Protein AF-A0A6V7LB42-F1 (afdb_monomer_lite)

Foldseek 3Di:
DVVQQVVDPPDDDDDCVPAPWDFDADVPPRDTPDTKDKDWDWDQQDQDVVDPVRVPPHRHTHTDDMDMD

Structure (mmCIF, N/CA/C/O backbone):
data_AF-A0A6V7LB42-F1
#
_entry.id   AF-A0A6V7LB42-F1
#
loop_
_atom_site.group_PDB
_atom_site.id
_atom_site.type_symbol
_atom_site.label_atom_id
_atom_site.label_alt_id
_atom_site.label_comp_id
_atom_site.label_asym_id
_atom_site.label_entity_id
_atom_site.label_seq_id
_atom_site.pdbx_PDB_ins_code
_atom_site.Cartn_x
_atom_site.Cartn_y
_atom_site.Cartn_z
_atom_site.occupancy
_atom_site.B_iso_or_equiv
_atom_site.auth_seq_id
_atom_site.auth_comp_id
_atom_site.auth_asym_id
_atom_site.auth_atom_id
_atom_site.pdbx_PDB_model_num
ATOM 1 N N . ASP A 1 1 ? 4.381 -7.952 7.022 1.00 85.25 1 ASP A N 1
ATOM 2 C CA . ASP A 1 1 ? 3.777 -8.544 8.221 1.00 85.25 1 ASP A CA 1
ATOM 3 C C . ASP A 1 1 ? 2.412 -9.117 7.842 1.00 85.25 1 ASP A C 1
ATOM 5 O O . ASP A 1 1 ? 1.600 -8.345 7.334 1.00 85.25 1 ASP A O 1
ATOM 9 N N . PRO A 1 2 ? 2.186 -10.439 7.961 1.00 86.31 2 PRO A N 1
ATOM 10 C CA . PRO A 1 2 ? 0.889 -11.060 7.683 1.00 86.31 2 PRO A CA 1
ATOM 11 C C . PRO A 1 2 ? -0.262 -10.489 8.522 1.00 86.31 2 PRO A C 1
ATOM 13 O O . PRO A 1 2 ? -1.379 -10.399 8.012 1.00 86.31 2 PRO A O 1
ATOM 16 N N . GLU A 1 3 ? 0.006 -10.031 9.750 1.00 89.69 3 GLU A N 1
ATOM 17 C CA . GLU A 1 3 ? -1.029 -9.544 10.675 1.00 89.69 3 GLU A CA 1
ATOM 18 C C . GLU A 1 3 ? -1.784 -8.326 10.117 1.00 89.69 3 GLU A C 1
ATOM 20 O O . GLU A 1 3 ? -3.003 -8.230 10.245 1.00 89.69 3 GLU A O 1
ATOM 25 N N . LEU A 1 4 ? -1.082 -7.436 9.405 1.00 90.56 4 LEU A N 1
ATOM 26 C CA . LEU A 1 4 ? -1.679 -6.253 8.772 1.00 90.56 4 LEU A CA 1
ATOM 27 C C . LEU A 1 4 ? -2.689 -6.611 7.674 1.00 90.56 4 LEU A C 1
ATOM 29 O O . LEU A 1 4 ? -3.658 -5.884 7.465 1.00 90.56 4 LEU A O 1
ATOM 33 N N . ARG A 1 5 ? -2.452 -7.714 6.956 1.00 91.25 5 ARG A N 1
ATOM 34 C CA . ARG A 1 5 ? -3.349 -8.201 5.902 1.00 91.25 5 ARG A CA 1
ATOM 35 C C . ARG A 1 5 ? -4.532 -8.937 6.513 1.00 91.25 5 ARG A C 1
ATOM 37 O O . ARG A 1 5 ? -5.671 -8.682 6.141 1.00 91.25 5 ARG A O 1
ATOM 44 N N . ASP A 1 6 ? -4.253 -9.847 7.439 1.00 91.25 6 ASP A N 1
ATOM 45 C CA . ASP A 1 6 ? -5.254 -10.759 7.993 1.00 91.25 6 ASP A CA 1
ATOM 46 C C . ASP A 1 6 ? -6.290 -10.028 8.864 1.00 91.25 6 ASP A C 1
ATOM 48 O O . ASP A 1 6 ? -7.410 -10.509 9.031 1.00 91.25 6 ASP A O 1
ATOM 52 N N . ALA A 1 7 ? -5.960 -8.822 9.341 1.00 90.62 7 ALA A N 1
ATOM 53 C CA . ALA A 1 7 ? -6.890 -7.924 10.018 1.00 90.62 7 ALA A CA 1
ATOM 54 C C . ALA A 1 7 ? -7.995 -7.344 9.106 1.00 90.62 7 ALA A C 1
ATOM 56 O O . ALA A 1 7 ? -8.988 -6.823 9.620 1.00 90.62 7 ALA A O 1
ATOM 57 N N . VAL A 1 8 ? -7.855 -7.411 7.773 1.00 90.31 8 VAL A N 1
ATOM 58 C CA . VAL A 1 8 ? -8.786 -6.790 6.813 1.00 90.31 8 VAL A CA 1
ATOM 59 C C . VAL A 1 8 ? -9.307 -7.818 5.807 1.00 90.31 8 VAL A C 1
ATOM 61 O O . VAL A 1 8 ? -8.581 -8.324 4.953 1.00 90.31 8 VAL A O 1
ATOM 64 N N . ILE A 1 9 ? -10.615 -8.081 5.844 1.00 91.12 9 ILE A N 1
ATOM 65 C CA . ILE A 1 9 ? -11.278 -8.930 4.845 1.00 91.12 9 ILE A CA 1
ATOM 66 C C . ILE A 1 9 ? -11.303 -8.201 3.495 1.00 91.12 9 ILE A C 1
ATOM 68 O O . ILE A 1 9 ? -11.745 -7.057 3.408 1.00 91.12 9 ILE A O 1
ATOM 72 N N . GLY A 1 10 ? -10.875 -8.889 2.435 1.00 91.00 10 GLY A N 1
ATOM 73 C CA . GLY A 1 10 ? -10.891 -8.374 1.060 1.00 91.00 10 GLY A CA 1
ATOM 74 C C . GLY A 1 10 ? -9.523 -7.969 0.508 1.00 91.00 10 GLY A C 1
ATOM 75 O O . GLY A 1 10 ? -9.436 -7.636 -0.671 1.00 91.00 10 GLY A O 1
ATOM 76 N N . ILE A 1 11 ? -8.455 -8.044 1.310 1.00 92.00 11 ILE A N 1
ATOM 77 C CA . ILE A 1 11 ? -7.082 -7.872 0.823 1.00 92.00 11 ILE A CA 1
ATOM 78 C C . ILE A 1 11 ? -6.518 -9.228 0.389 1.00 92.00 11 ILE A C 1
ATOM 80 O O . ILE A 1 11 ? -6.274 -10.117 1.206 1.00 92.00 11 ILE A O 1
ATOM 84 N N . SER A 1 12 ? -6.302 -9.383 -0.915 1.00 92.69 12 SER A N 1
ATOM 85 C CA . SER A 1 12 ? -5.627 -10.552 -1.481 1.00 92.69 12 SER A CA 1
ATOM 86 C C . SER A 1 12 ? -4.163 -10.634 -1.025 1.00 92.69 12 SER A C 1
ATOM 88 O O . SER A 1 12 ? -3.561 -9.621 -0.658 1.00 92.69 12 SER A O 1
ATOM 90 N N . PRO A 1 13 ? -3.540 -11.824 -1.068 1.00 91.75 13 PRO A N 1
ATOM 91 C CA . PRO A 1 13 ? -2.092 -11.938 -0.938 1.00 91.75 13 PRO A CA 1
ATOM 92 C C . PRO A 1 13 ? -1.363 -11.017 -1.934 1.00 91.75 13 PRO A C 1
ATOM 94 O O . PRO A 1 13 ? -1.840 -10.852 -3.057 1.00 91.75 13 PRO A O 1
ATOM 97 N N . PRO A 1 14 ? -0.218 -10.426 -1.549 1.00 89.38 14 PRO A N 1
ATOM 98 C CA . PRO A 1 14 ? 0.514 -9.522 -2.424 1.00 89.38 14 PRO A CA 1
ATOM 99 C C . PRO A 1 14 ? 1.052 -10.268 -3.649 1.00 89.38 14 PRO A C 1
ATOM 101 O O . PRO A 1 14 ? 1.841 -11.203 -3.533 1.00 89.38 14 PRO A O 1
ATOM 104 N N . GLU A 1 15 ? 0.634 -9.819 -4.826 1.00 93.81 15 GLU A N 1
ATOM 105 C CA . GLU A 1 15 ? 1.166 -10.232 -6.124 1.00 93.81 15 GLU A CA 1
ATOM 106 C C . GLU A 1 15 ? 2.179 -9.187 -6.618 1.00 93.81 15 GLU A C 1
ATOM 108 O O . GLU A 1 15 ? 1.814 -8.049 -6.917 1.00 93.81 15 GLU A O 1
ATOM 113 N N . GLU A 1 16 ? 3.457 -9.558 -6.708 1.00 91.62 16 GLU A N 1
ATOM 114 C CA . GLU A 1 16 ? 4.547 -8.629 -7.047 1.00 91.62 16 GLU A CA 1
ATOM 115 C C . GLU A 1 16 ? 4.292 -7.888 -8.369 1.00 91.62 16 GLU A C 1
ATOM 117 O O . GLU A 1 16 ? 4.380 -6.664 -8.433 1.00 91.62 16 GLU A O 1
ATOM 122 N N . GLU A 1 17 ? 3.844 -8.607 -9.396 1.00 91.75 17 GLU A N 1
ATOM 123 C CA . GLU A 1 17 ? 3.553 -8.039 -10.715 1.00 91.75 17 GLU A CA 1
ATOM 124 C C . GLU A 1 17 ? 2.477 -6.934 -10.672 1.00 91.75 17 GLU A C 1
ATOM 126 O O . GLU A 1 17 ? 2.547 -5.946 -11.416 1.00 91.75 17 GLU A O 1
ATOM 131 N N . LYS A 1 18 ? 1.512 -7.054 -9.752 1.00 91.38 18 LYS A N 1
ATOM 132 C CA . LYS A 1 18 ? 0.373 -6.134 -9.623 1.00 91.38 18 LYS A CA 1
ATOM 133 C C . LYS A 1 18 ? 0.617 -4.984 -8.654 1.00 91.38 18 LYS A C 1
ATOM 135 O O . LYS A 1 18 ? 0.005 -3.936 -8.828 1.00 91.38 18 LYS A O 1
ATOM 140 N N . HIS A 1 19 ? 1.472 -5.162 -7.646 1.00 93.44 19 HIS A N 1
ATOM 141 C CA . HIS A 1 19 ? 1.575 -4.222 -6.521 1.00 93.44 19 HIS A CA 1
ATOM 142 C C . HIS A 1 19 ? 2.980 -3.654 -6.288 1.00 93.44 19 HIS A C 1
ATOM 144 O O . HIS A 1 19 ? 3.111 -2.695 -5.531 1.00 93.44 19 HIS A O 1
ATOM 150 N N . ALA A 1 20 ? 4.024 -4.182 -6.936 1.00 93.81 20 ALA A N 1
ATOM 151 C CA . ALA A 1 20 ? 5.380 -3.675 -6.747 1.00 93.81 20 ALA A CA 1
ATOM 152 C C . ALA A 1 20 ? 5.556 -2.272 -7.339 1.00 93.81 20 ALA A C 1
ATOM 154 O O . ALA A 1 20 ? 5.121 -1.997 -8.461 1.00 93.81 20 ALA A O 1
ATOM 155 N N . LEU A 1 21 ? 6.246 -1.414 -6.591 1.00 94.06 21 LEU A N 1
ATOM 156 C CA . LEU A 1 21 ? 6.839 -0.189 -7.106 1.00 94.06 21 LEU A CA 1
ATOM 157 C C . LEU A 1 21 ? 8.219 -0.531 -7.665 1.00 94.06 21 LEU A C 1
ATOM 159 O O . LEU A 1 21 ? 9.036 -1.121 -6.957 1.00 94.06 21 LEU A O 1
ATOM 163 N N . TYR A 1 22 ? 8.489 -0.148 -8.910 1.00 94.12 22 TYR A N 1
ATOM 164 C CA . TYR A 1 22 ? 9.794 -0.375 -9.529 1.00 94.12 22 TYR A CA 1
ATOM 165 C C . TYR A 1 22 ? 10.201 0.783 -10.439 1.00 94.12 22 TYR A C 1
ATOM 167 O O . TYR A 1 22 ? 9.366 1.523 -10.966 1.00 94.12 22 TYR A O 1
ATOM 175 N N 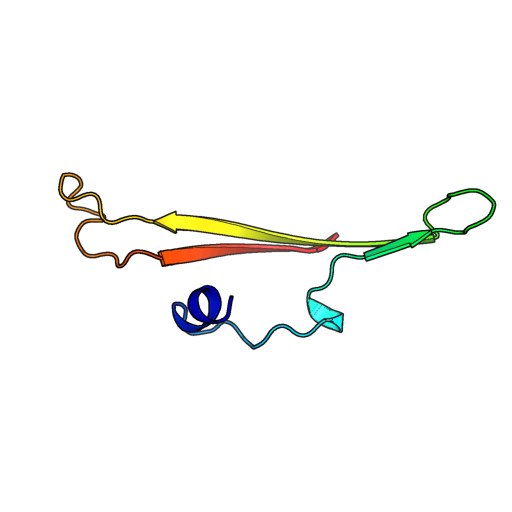. ILE A 1 23 ? 11.513 0.923 -10.611 1.00 93.50 23 ILE A N 1
ATOM 176 C CA . ILE A 1 23 ? 12.143 1.875 -11.519 1.00 93.50 23 ILE A CA 1
ATOM 177 C C . ILE A 1 23 ? 13.278 1.133 -12.225 1.00 93.50 23 ILE A C 1
ATOM 179 O O . ILE A 1 23 ? 14.261 0.746 -11.595 1.00 93.50 23 ILE A O 1
ATOM 183 N N . ASP A 1 24 ? 13.144 0.956 -13.532 1.00 93.88 24 ASP A N 1
ATOM 184 C CA . ASP A 1 24 ? 14.171 0.372 -14.382 1.00 93.88 24 ASP A CA 1
ATOM 185 C C . ASP A 1 24 ? 15.143 1.478 -14.796 1.00 93.88 24 ASP A C 1
ATOM 187 O O . ASP A 1 24 ? 14.770 2.415 -15.510 1.00 93.88 24 ASP A O 1
ATOM 191 N N . VAL A 1 25 ? 16.394 1.380 -14.345 1.00 94.38 25 VAL A N 1
ATOM 192 C CA . VAL A 1 25 ? 17.434 2.389 -14.584 1.00 94.38 25 VAL A CA 1
ATOM 193 C C . VAL A 1 25 ? 18.466 1.861 -15.572 1.00 94.38 25 VAL A C 1
ATOM 195 O O . VAL A 1 25 ? 19.024 0.778 -15.390 1.00 94.38 25 VAL A O 1
ATOM 198 N N . GLN A 1 26 ? 18.764 2.646 -16.609 1.00 95.25 26 GLN A N 1
ATOM 199 C CA . GLN A 1 26 ? 19.832 2.333 -17.548 1.00 95.25 26 GLN A CA 1
ATOM 200 C C . GLN A 1 26 ? 21.196 2.557 -16.864 1.00 95.25 26 GLN A C 1
ATOM 202 O O . GLN A 1 26 ? 21.493 3.688 -16.473 1.00 95.25 26 GLN A O 1
ATOM 207 N N . PRO A 1 27 ? 22.054 1.526 -16.715 1.00 92.06 27 PRO A N 1
ATOM 208 C CA . PRO A 1 27 ? 23.209 1.599 -15.811 1.00 92.06 27 PRO A CA 1
ATOM 209 C C . PRO A 1 27 ? 24.269 2.645 -16.176 1.00 92.06 27 PRO A C 1
ATOM 211 O O . PRO A 1 27 ? 24.978 3.126 -15.300 1.00 92.06 27 PRO A O 1
ATOM 214 N N . MET A 1 28 ? 24.405 2.981 -17.462 1.00 94.25 28 MET A N 1
ATOM 215 C CA . MET A 1 28 ? 25.486 3.851 -17.940 1.00 94.25 28 MET A CA 1
ATOM 216 C C . MET A 1 28 ? 25.171 5.340 -17.782 1.00 94.25 28 MET A C 1
ATOM 218 O O . MET A 1 28 ? 26.039 6.116 -17.401 1.00 94.25 28 MET A O 1
ATOM 222 N N . MET A 1 29 ? 23.947 5.746 -18.114 1.00 90.38 29 MET A N 1
ATOM 223 C CA . MET A 1 29 ? 23.502 7.143 -18.111 1.00 90.38 29 MET A CA 1
ATOM 224 C C . MET A 1 29 ? 22.684 7.472 -16.857 1.00 90.38 29 MET A C 1
ATOM 226 O O . MET A 1 29 ? 22.454 8.645 -16.580 1.00 90.38 29 MET A O 1
ATOM 230 N N . GLY A 1 30 ? 22.228 6.456 -16.111 1.00 89.75 30 GLY A N 1
ATOM 231 C CA . GLY A 1 30 ? 21.397 6.618 -14.915 1.00 89.75 30 GLY A CA 1
ATOM 232 C C . GLY A 1 30 ? 19.961 7.055 -15.213 1.00 89.75 30 GLY A C 1
ATOM 233 O O . GLY A 1 30 ? 19.242 7.473 -14.309 1.00 89.75 30 GLY A O 1
ATOM 234 N N . THR A 1 31 ? 19.531 6.992 -16.473 1.00 91.50 31 THR A N 1
ATOM 235 C CA . THR A 1 31 ? 18.196 7.419 -16.894 1.00 91.50 31 THR A CA 1
ATOM 236 C C . THR A 1 31 ? 17.153 6.340 -16.604 1.00 91.50 31 THR A C 1
ATOM 238 O O . THR A 1 31 ? 17.400 5.150 -16.806 1.00 91.50 31 THR A O 1
ATOM 241 N N . ALA A 1 32 ? 15.970 6.749 -16.139 1.00 89.06 32 ALA A N 1
ATOM 242 C CA . ALA A 1 32 ? 14.842 5.841 -15.950 1.00 89.06 32 ALA A CA 1
ATOM 243 C C . ALA A 1 32 ? 14.229 5.471 -17.311 1.00 89.06 32 ALA A C 1
ATOM 245 O O . ALA A 1 32 ? 13.860 6.349 -18.091 1.00 89.06 32 ALA A O 1
ATOM 246 N N . VAL A 1 33 ? 14.131 4.171 -17.590 1.00 90.50 33 VAL A N 1
ATOM 247 C CA . VAL A 1 33 ? 13.586 3.618 -18.843 1.00 90.50 33 VAL A CA 1
ATOM 248 C C . VAL A 1 33 ? 12.125 3.206 -18.667 1.00 90.50 33 VAL A C 1
ATOM 250 O O . VAL A 1 33 ? 11.322 3.340 -19.588 1.00 90.50 33 VAL A O 1
ATOM 253 N N . ARG A 1 34 ? 11.767 2.738 -17.468 1.00 90.56 34 ARG A N 1
ATOM 254 C CA . ARG A 1 34 ? 10.398 2.411 -17.066 1.00 90.56 34 ARG A CA 1
ATOM 255 C C . ARG A 1 34 ? 10.256 2.681 -15.577 1.00 90.56 34 ARG A C 1
ATOM 257 O O . ARG A 1 34 ? 11.165 2.391 -14.810 1.00 90.56 34 ARG A O 1
ATOM 264 N N . ALA A 1 35 ? 9.118 3.208 -15.162 1.00 91.50 35 ALA A N 1
ATOM 265 C CA . ALA A 1 35 ? 8.772 3.318 -13.757 1.00 91.50 35 ALA A CA 1
ATOM 266 C C . ALA A 1 35 ? 7.304 2.948 -13.591 1.00 91.50 35 ALA A C 1
ATOM 268 O O . ALA A 1 35 ? 6.502 3.188 -14.496 1.00 91.50 35 ALA A O 1
ATOM 269 N N . ARG A 1 36 ? 6.975 2.341 -12.456 1.00 93.75 36 ARG A N 1
ATOM 270 C CA . ARG A 1 36 ? 5.593 2.178 -12.019 1.00 93.75 36 ARG A CA 1
ATOM 271 C C . ARG A 1 36 ? 5.531 2.475 -10.537 1.00 93.75 36 ARG A C 1
ATOM 273 O O . ARG A 1 36 ? 6.164 1.779 -9.738 1.00 93.75 36 ARG A O 1
ATOM 280 N N . ALA A 1 37 ? 4.803 3.520 -10.181 1.00 92.44 37 ALA A N 1
ATOM 281 C CA . ALA A 1 37 ? 4.589 3.914 -8.803 1.00 92.44 37 ALA A CA 1
ATOM 282 C C . ALA A 1 37 ? 3.237 3.372 -8.351 1.00 92.44 37 ALA A C 1
ATOM 284 O O . ALA A 1 37 ? 2.207 3.721 -8.911 1.00 92.44 37 ALA A O 1
ATOM 285 N N . ARG A 1 38 ? 3.233 2.513 -7.332 1.00 94.38 38 ARG A N 1
ATOM 286 C CA . ARG A 1 38 ? 2.013 1.973 -6.719 1.00 94.38 38 ARG A CA 1
ATOM 287 C C . ARG A 1 38 ? 2.050 2.283 -5.242 1.00 94.38 38 ARG A C 1
ATOM 289 O O . ARG A 1 38 ? 2.980 1.871 -4.550 1.00 94.38 38 ARG A O 1
ATOM 296 N N . VAL A 1 39 ? 1.070 3.045 -4.774 1.00 94.81 39 VAL A N 1
ATOM 297 C CA . VAL A 1 39 ? 1.046 3.552 -3.401 1.00 94.81 39 VAL A CA 1
ATOM 298 C C . VAL A 1 39 ? -0.326 3.315 -2.796 1.00 94.81 39 VAL A C 1
ATOM 300 O O . VAL A 1 39 ? -1.350 3.503 -3.451 1.00 94.81 39 VAL A O 1
ATOM 303 N N . GLN A 1 40 ? -0.337 2.914 -1.527 1.00 95.88 40 GLN A N 1
ATOM 304 C CA . GLN A 1 40 ? -1.543 2.717 -0.735 1.00 95.88 40 GLN A CA 1
ATOM 305 C C . GLN A 1 40 ? -1.541 3.663 0.467 1.00 95.88 40 GLN A C 1
ATOM 307 O O . GLN A 1 40 ? -0.546 3.779 1.182 1.00 95.88 40 GLN A O 1
ATOM 312 N N . ILE A 1 41 ? -2.673 4.323 0.694 1.00 95.56 41 ILE A N 1
ATOM 313 C CA . ILE A 1 41 ? -2.923 5.174 1.854 1.00 95.56 41 ILE A CA 1
ATOM 314 C C . ILE A 1 41 ? -3.694 4.354 2.887 1.00 95.56 41 ILE A C 1
ATOM 316 O O . ILE A 1 41 ? -4.781 3.841 2.606 1.00 95.56 41 ILE A O 1
ATOM 320 N N . ASN A 1 42 ? -3.139 4.281 4.096 1.00 94.50 42 ASN A N 1
ATOM 321 C CA . ASN A 1 42 ? -3.725 3.578 5.231 1.00 94.50 42 ASN A CA 1
ATOM 322 C C . ASN A 1 42 ? -3.957 4.534 6.406 1.00 94.50 42 ASN A C 1
ATOM 324 O O . ASN A 1 42 ? -3.179 5.464 6.623 1.00 94.50 42 ASN A O 1
ATOM 328 N N . LEU A 1 43 ? -4.992 4.261 7.193 1.00 90.50 43 LEU A N 1
ATOM 329 C CA . LEU A 1 43 ? -5.295 4.923 8.454 1.00 90.50 43 LEU A CA 1
ATOM 330 C C . LEU A 1 43 ? -4.945 3.983 9.611 1.00 90.50 43 LEU A C 1
ATOM 332 O O . LEU A 1 43 ? -5.564 2.934 9.764 1.00 90.50 43 LEU A O 1
ATOM 336 N N . ALA A 1 44 ? -3.970 4.358 10.436 1.00 89.50 44 ALA A N 1
ATOM 337 C CA . ALA A 1 44 ? -3.707 3.653 11.685 1.00 89.50 44 ALA A CA 1
ATOM 338 C C . ALA A 1 44 ? -4.736 4.089 12.735 1.00 89.50 44 ALA A C 1
ATOM 340 O O . ALA A 1 44 ? -4.802 5.267 13.093 1.00 89.50 44 ALA A O 1
ATOM 341 N N . VAL A 1 45 ? -5.547 3.146 13.205 1.00 84.75 45 VAL A N 1
ATOM 342 C CA . VAL A 1 45 ? -6.533 3.361 14.264 1.00 84.75 45 VAL A CA 1
ATOM 343 C C . VAL A 1 45 ? -6.045 2.637 15.506 1.00 84.75 45 VAL A C 1
ATOM 345 O O . VAL A 1 45 ? -5.766 1.441 15.460 1.00 84.75 45 VAL A O 1
ATOM 348 N N . SER A 1 46 ? -5.957 3.371 16.611 1.00 82.00 46 SER A N 1
ATOM 349 C CA . SER A 1 46 ? -5.688 2.803 17.928 1.00 82.00 46 SER A CA 1
ATOM 350 C C . SER A 1 46 ? -6.867 3.050 18.856 1.00 82.00 46 SER A C 1
ATOM 352 O O . SER A 1 46 ? -7.529 4.092 18.767 1.00 82.00 46 SER A O 1
ATOM 354 N N . GLN A 1 47 ? -7.119 2.113 19.765 1.00 68.50 47 GLN A N 1
ATOM 355 C CA . GLN A 1 47 ? -8.161 2.246 20.774 1.00 68.50 47 GLN A CA 1
ATOM 356 C C . GLN A 1 47 ? -7.852 3.390 21.738 1.00 68.50 47 GLN A C 1
ATOM 358 O O . GLN A 1 47 ? -7.113 3.245 22.711 1.00 68.50 47 GLN A O 1
ATOM 363 N N . VAL A 1 48 ? -8.484 4.540 21.510 1.00 68.75 48 VAL A N 1
ATOM 364 C CA . VAL A 1 48 ? -8.477 5.646 22.467 1.00 68.75 48 VAL A CA 1
ATOM 365 C C . VAL A 1 48 ? -9.755 5.563 23.296 1.00 68.75 48 VAL A C 1
ATOM 367 O O . VAL A 1 48 ? -10.835 5.916 22.822 1.00 68.75 48 VAL A O 1
ATOM 370 N N . ARG A 1 49 ? -9.632 5.093 24.547 1.00 63.25 49 ARG A N 1
ATOM 371 C CA . ARG A 1 49 ? -10.751 4.922 25.501 1.00 63.25 49 ARG A CA 1
ATOM 372 C C . ARG A 1 49 ? -11.602 6.184 25.693 1.00 63.25 49 ARG A C 1
A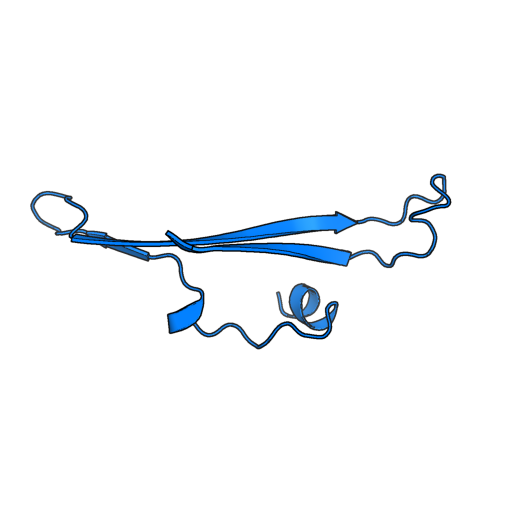TOM 374 O O . ARG A 1 49 ? -12.792 6.072 25.975 1.00 63.25 49 ARG A O 1
ATOM 381 N N . ASP A 1 50 ? -11.008 7.357 25.495 1.00 66.25 50 ASP A N 1
ATOM 382 C CA . ASP A 1 50 ? -11.665 8.654 25.675 1.00 66.25 50 ASP A CA 1
ATOM 383 C C . ASP A 1 50 ? -12.469 9.119 24.447 1.00 66.25 50 ASP A C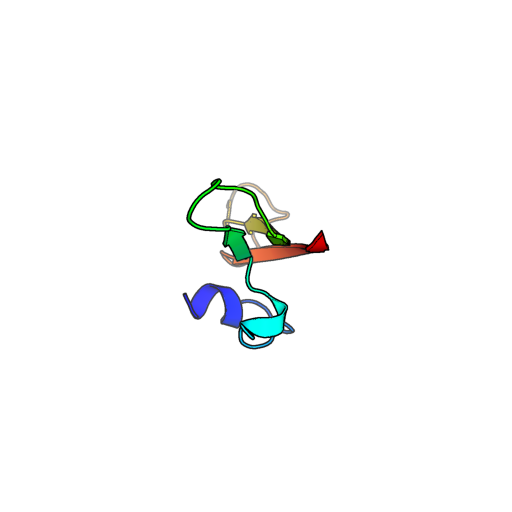 1
ATOM 385 O O . ASP A 1 50 ? -13.248 10.070 24.539 1.00 66.25 50 ASP A O 1
ATOM 389 N N . ILE A 1 51 ? -12.341 8.443 23.297 1.00 68.38 51 ILE A N 1
ATOM 390 C CA . ILE A 1 51 ? -13.059 8.782 22.062 1.00 68.38 51 ILE A CA 1
ATOM 391 C C . ILE A 1 51 ? -14.081 7.680 21.764 1.00 68.38 51 ILE A C 1
ATOM 393 O O . ILE A 1 51 ? -13.762 6.624 21.215 1.00 68.38 51 ILE A O 1
ATOM 397 N N . LYS A 1 52 ? -15.353 7.939 22.093 1.00 62.91 52 LYS A N 1
ATOM 398 C CA . LYS A 1 52 ? -16.455 6.963 21.968 1.00 62.91 52 LYS A CA 1
ATOM 399 C C . LYS A 1 52 ? -16.615 6.378 20.558 1.00 62.91 52 LYS A C 1
ATOM 401 O O . LYS A 1 52 ? -17.065 5.247 20.433 1.00 62.91 52 LYS A O 1
ATOM 406 N N . GLN A 1 53 ? -16.252 7.128 19.516 1.00 65.44 53 GLN A N 1
ATOM 407 C CA . GLN A 1 53 ? -16.352 6.708 18.116 1.00 65.44 53 GLN A CA 1
ATOM 408 C C . GLN A 1 53 ? -15.313 5.649 17.722 1.00 65.44 53 GLN A C 1
ATOM 410 O O . GLN A 1 53 ? -15.590 4.859 16.827 1.00 65.44 53 GLN A O 1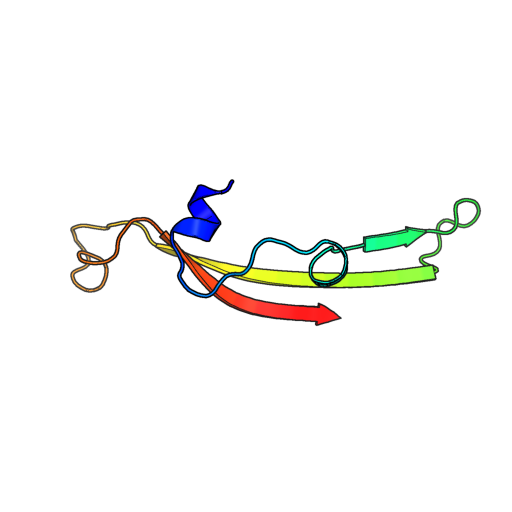
ATOM 415 N N . VAL A 1 54 ? -14.144 5.614 18.377 1.00 63.41 54 VAL A N 1
ATOM 416 C CA . VAL A 1 54 ? -13.081 4.619 18.113 1.00 63.41 54 VAL A CA 1
ATOM 417 C C . VAL A 1 54 ? -12.933 3.586 19.228 1.00 63.41 54 VAL A C 1
ATOM 419 O O . VAL A 1 54 ? -12.225 2.602 19.059 1.00 63.41 54 VAL A O 1
ATOM 422 N N . ALA A 1 55 ? -13.645 3.755 20.344 1.00 64.12 55 ALA A N 1
ATOM 423 C CA . ALA A 1 55 ? -13.602 2.840 21.484 1.00 64.12 55 ALA A CA 1
ATOM 424 C C . ALA A 1 55 ? -14.007 1.390 21.142 1.00 64.12 55 ALA A C 1
ATOM 426 O O . ALA A 1 55 ? -13.623 0.471 21.859 1.00 64.12 55 ALA A O 1
ATOM 427 N N . SER A 1 56 ? -14.776 1.178 20.067 1.00 69.44 56 SER A N 1
ATOM 428 C CA . SER A 1 56 ? -15.169 -0.151 19.577 1.00 69.44 56 SER A CA 1
ATOM 429 C C . SER A 1 56 ? -14.308 -0.678 18.426 1.00 69.44 56 SER A C 1
ATOM 431 O O . SER A 1 56 ? -14.506 -1.818 18.011 1.00 69.44 56 SER A O 1
ATOM 433 N N . PHE A 1 57 ? -13.408 0.134 17.864 1.00 72.56 57 PHE A N 1
ATOM 434 C CA . PHE A 1 57 ? -12.549 -0.307 16.767 1.00 72.56 57 PHE A CA 1
ATOM 435 C C . PHE A 1 57 ? -11.369 -1.096 17.334 1.00 72.56 57 PHE A C 1
ATOM 437 O O . PHE A 1 57 ? -10.821 -0.683 18.349 1.00 72.56 57 PHE A O 1
ATOM 444 N N . PRO A 1 58 ? -10.976 -2.232 16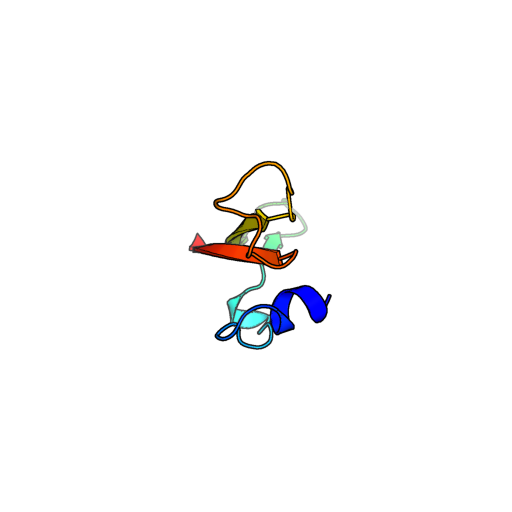.741 1.00 77.06 58 PRO A N 1
ATOM 445 C CA . PRO A 1 58 ? -9.730 -2.890 17.115 1.00 77.06 58 PRO A CA 1
ATOM 446 C C . PRO A 1 58 ? -8.531 -2.014 16.723 1.00 77.06 58 PRO A C 1
ATOM 448 O O . PRO A 1 58 ? -8.653 -1.154 15.850 1.00 77.06 58 PRO A O 1
ATOM 451 N N . ASP A 1 59 ? -7.373 -2.253 17.339 1.00 85.75 59 ASP A N 1
ATOM 452 C CA . ASP A 1 59 ? -6.113 -1.694 16.844 1.00 85.75 59 ASP A CA 1
ATOM 453 C C . ASP A 1 59 ? -5.859 -2.255 15.435 1.00 85.75 59 ASP A C 1
ATOM 455 O O . ASP A 1 59 ? -5.675 -3.462 15.263 1.00 85.75 59 ASP A O 1
ATOM 459 N N . ILE A 1 60 ? -5.938 -1.400 14.412 1.00 88.56 60 ILE A N 1
ATOM 460 C CA . ILE A 1 60 ? -5.942 -1.822 13.005 1.00 88.56 60 ILE A CA 1
ATOM 461 C C . ILE A 1 60 ? -5.297 -0.778 12.093 1.00 88.56 60 ILE A C 1
ATOM 463 O O . ILE A 1 60 ? -5.395 0.430 12.310 1.00 88.56 60 ILE A O 1
ATOM 467 N N . VAL A 1 61 ? -4.672 -1.251 11.016 1.00 92.06 61 VAL A N 1
ATOM 468 C CA . VAL A 1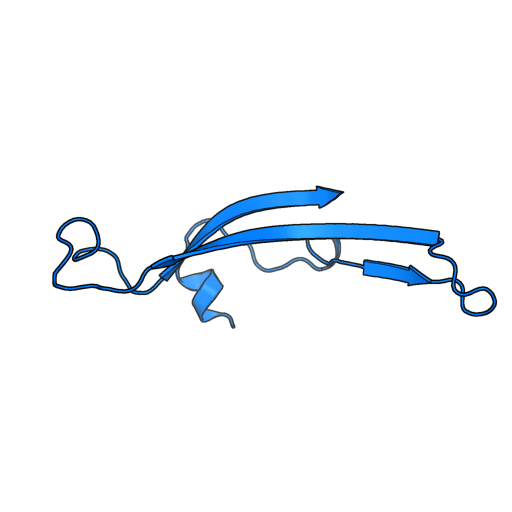 61 ? -4.241 -0.422 9.886 1.00 92.06 61 VAL A CA 1
ATOM 469 C C . VAL A 1 61 ? -5.279 -0.564 8.779 1.00 92.06 61 VAL A C 1
ATOM 471 O O . VAL A 1 61 ? -5.328 -1.571 8.078 1.00 92.06 61 VAL A O 1
ATOM 474 N N . PHE A 1 62 ? -6.149 0.434 8.653 1.00 91.19 62 PHE A N 1
ATOM 475 C CA . PHE A 1 62 ? -7.293 0.386 7.753 1.00 91.19 62 PHE A CA 1
ATOM 476 C C . PHE A 1 62 ? -6.954 0.983 6.376 1.00 91.19 62 PHE A C 1
ATOM 478 O O . PHE A 1 62 ? -6.587 2.160 6.302 1.00 91.19 62 PHE A O 1
ATOM 485 N N . PRO A 1 63 ? -7.067 0.224 5.273 1.00 93.75 63 PRO A N 1
ATOM 486 C CA . PRO A 1 63 ? -6.783 0.733 3.937 1.00 93.75 63 PRO A CA 1
ATOM 487 C C . PRO A 1 63 ? -7.896 1.666 3.457 1.00 93.75 63 PRO A C 1
ATOM 489 O O . PRO A 1 63 ? -9.073 1.315 3.495 1.00 93.75 63 PRO A O 1
ATOM 492 N N . ILE A 1 64 ? -7.521 2.856 2.984 1.00 94.62 64 ILE A N 1
ATOM 493 C CA . ILE A 1 64 ? -8.470 3.855 2.472 1.00 94.62 64 ILE A CA 1
ATOM 494 C C . ILE A 1 64 ? -8.547 3.782 0.951 1.00 94.62 64 ILE A C 1
ATOM 496 O O . ILE A 1 64 ? -9.626 3.655 0.378 1.00 94.62 64 ILE A O 1
ATOM 500 N N . MET A 1 65 ? -7.394 3.872 0.291 1.00 94.81 65 MET A N 1
ATOM 501 C CA . MET A 1 65 ? -7.293 3.838 -1.164 1.00 94.81 65 MET A CA 1
ATOM 502 C C . MET A 1 65 ? -5.880 3.472 -1.599 1.00 94.81 65 MET A C 1
ATOM 504 O O . MET A 1 65 ? -4.918 3.669 -0.857 1.00 94.81 65 MET A O 1
ATOM 508 N N . TRP A 1 66 ? -5.753 2.999 -2.831 1.00 95.06 66 TRP A N 1
ATOM 509 C CA . TRP A 1 66 ? -4.475 2.857 -3.513 1.00 95.06 66 TRP A CA 1
ATOM 510 C C . TRP A 1 66 ? -4.592 3.420 -4.925 1.00 95.06 66 TRP A C 1
ATOM 512 O O . TRP A 1 66 ? -5.693 3.536 -5.468 1.00 95.06 66 TRP A O 1
ATOM 522 N N . PHE A 1 67 ? -3.462 3.808 -5.494 1.00 94.69 67 PHE A N 1
ATOM 523 C CA . PHE A 1 67 ? -3.388 4.359 -6.839 1.00 94.69 67 PHE A CA 1
ATOM 524 C C . PHE A 1 67 ? -2.062 3.988 -7.494 1.00 94.69 67 PHE A C 1
ATOM 526 O O . PHE A 1 67 ? -1.116 3.542 -6.835 1.00 94.69 67 PHE A O 1
ATOM 533 N N . GLU A 1 68 ? -2.032 4.152 -8.811 1.00 93.38 68 GLU A N 1
ATOM 534 C CA . GLU A 1 68 ? -0.926 3.762 -9.667 1.00 93.38 68 GLU A CA 1
ATOM 535 C C . GLU A 1 68 ? -0.654 4.846 -10.716 1.00 93.38 68 GLU A C 1
ATOM 537 O O . GLU A 1 68 ? -1.606 5.372 -11.297 1.00 93.38 68 GLU A O 1
ATOM 542 N N . ASP A 1 69 ? 0.630 5.138 -10.946 1.00 82.44 69 ASP A N 1
ATOM 543 C CA . ASP A 1 69 ? 1.162 6.027 -11.996 1.00 82.44 69 ASP A CA 1
ATOM 544 C C . ASP A 1 69 ? 2.263 5.298 -12.789 1.00 82.44 69 ASP A C 1
ATOM 546 O O . ASP A 1 69 ? 3.152 4.677 -12.153 1.00 82.44 69 ASP A O 1
#

Sequence (69 aa):
DPELRDAVIGISPPEEEKHALYIDVQPMMGTAVRARARVQINLAVSQVRDIKQVASFPDIVFPIMWFED

InterPro domains:
  IPR002159 CD36 family [PF01130] (1-68)
  IPR002159 CD36 family [PTHR11923] (1-68)

pLDDT: mean 87.37, std 9.69, range [62.91, 95.88]

Radius of gyration: 17.57 Å; chains: 1; bounding box: 42×21×44 Å

Organism: NCBI:txid1563983

Secondary structure (DSSP, 8-state):
-HHHHHTSTT-PPP-HHHH--EEEE-TTT--EEEEE-EEEEEEEE---TT-TTTTTS-SEEEEEEEEE-